Protein AF-A0A4R2PNT0-F1 (afdb_monomer_lite)

Secondary structure (DSSP, 8-state):
--------PPEEEEETTEEEEE-TTS-EEEE-HHHHHHHHHHHHHHHHHHHHHHHHHHHH--

pLDDT: me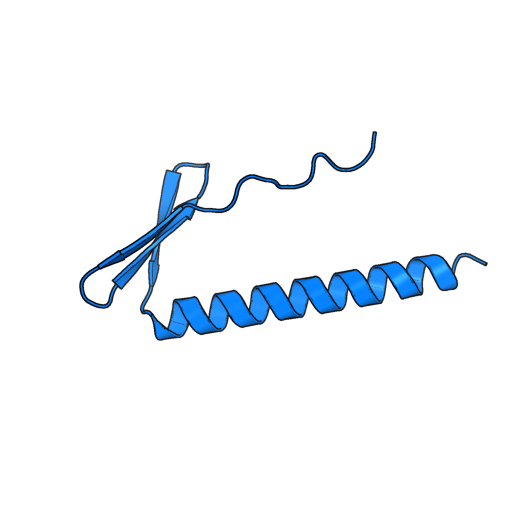an 76.33, std 18.12, range [36.88, 95.0]

Sequence (62 aa):
MEADTCAVSPRVFADKGVVRIESRSGMAFRVTPDVAIRMSQDLIRGAAQAAGQGRLDSLLDL

Foldseek 3Di:
DDDPDPPDAWDWDDDDQWIWTADPVRDIDIDGPVVVVVVVVVVVVVVVVVVVVVVVVVVVVD

Structure (mmCIF, N/CA/C/O backbone):
data_AF-A0A4R2PNT0-F1
#
_entry.id   AF-A0A4R2PNT0-F1
#
loop_
_atom_site.group_PDB
_atom_site.id
_atom_site.type_symbol
_atom_site.label_atom_id
_atom_site.label_alt_id
_atom_site.label_comp_id
_atom_site.label_asym_id
_atom_site.label_entity_id
_atom_site.label_seq_id
_atom_site.pdbx_PDB_ins_code
_atom_site.Cartn_x
_atom_site.Cartn_y
_atom_site.Cartn_z
_atom_site.occupancy
_atom_site.B_iso_or_equiv
_atom_site.auth_seq_id
_atom_site.auth_comp_id
_atom_site.auth_asym_id
_atom_site.auth_atom_id
_atom_site.pdbx_PDB_model_num
ATOM 1 N N . MET A 1 1 ? 9.493 3.396 -29.259 1.00 40.47 1 MET A N 1
ATOM 2 C CA . MET A 1 1 ? 8.178 3.408 -28.587 1.00 40.47 1 MET A CA 1
ATOM 3 C C . MET A 1 1 ? 8.498 3.349 -27.104 1.00 40.47 1 MET A C 1
ATOM 5 O O . MET A 1 1 ? 8.661 2.267 -26.564 1.00 40.47 1 MET A O 1
ATOM 9 N N . GLU A 1 2 ? 8.825 4.499 -26.515 1.00 36.88 2 GLU A N 1
ATOM 10 C CA . GLU A 1 2 ? 9.371 4.568 -25.155 1.00 36.88 2 GLU A CA 1
ATOM 11 C C . GLU A 1 2 ? 8.264 4.833 -24.143 1.00 36.88 2 GLU A C 1
ATOM 13 O O . GLU A 1 2 ? 7.447 5.728 -24.339 1.00 36.88 2 GLU A O 1
ATOM 18 N N . ALA A 1 3 ? 8.270 3.990 -23.109 1.00 43.28 3 ALA A N 1
ATOM 19 C CA . ALA A 1 3 ? 7.556 4.077 -21.845 1.00 43.28 3 ALA A CA 1
ATOM 20 C C . ALA A 1 3 ? 6.271 4.920 -21.865 1.00 43.28 3 ALA A C 1
ATOM 22 O O . ALA A 1 3 ? 6.256 6.077 -21.435 1.00 43.28 3 ALA A O 1
ATOM 23 N N . ASP A 1 4 ? 5.158 4.262 -22.211 1.00 41.19 4 ASP A N 1
ATOM 24 C CA . ASP A 1 4 ? 3.881 4.530 -21.547 1.00 41.19 4 ASP A CA 1
ATOM 25 C C . ASP A 1 4 ? 4.114 4.310 -20.051 1.00 41.19 4 ASP A C 1
ATOM 27 O O . ASP A 1 4 ? 4.020 3.215 -19.491 1.00 41.19 4 ASP A O 1
ATOM 31 N N . THR A 1 5 ? 4.583 5.388 -19.440 1.00 45.50 5 THR A N 1
ATOM 32 C CA . THR A 1 5 ? 4.920 5.494 -18.040 1.00 45.50 5 THR A CA 1
ATOM 33 C C . THR A 1 5 ? 3.666 5.073 -17.302 1.00 45.50 5 THR A C 1
ATOM 35 O O . THR A 1 5 ? 2.575 5.543 -17.620 1.00 45.50 5 THR A O 1
ATOM 38 N N . CYS A 1 6 ? 3.808 4.140 -16.367 1.00 49.06 6 CYS A N 1
ATOM 39 C CA . CYS A 1 6 ? 2.745 3.648 -15.503 1.00 49.06 6 CYS A CA 1
ATOM 40 C C . CYS A 1 6 ? 2.167 4.823 -14.682 1.00 49.06 6 CYS A C 1
ATOM 42 O O . CYS A 1 6 ? 2.509 5.023 -13.524 1.00 49.06 6 CYS A O 1
ATOM 44 N N . ALA A 1 7 ? 1.347 5.667 -15.309 1.00 49.41 7 ALA A N 1
ATOM 45 C CA . ALA A 1 7 ? 0.897 6.958 -14.794 1.00 49.41 7 ALA A CA 1
ATOM 46 C C . ALA A 1 7 ? -0.430 6.846 -14.034 1.00 49.41 7 ALA A C 1
ATOM 48 O O . ALA A 1 7 ? -1.115 7.841 -13.809 1.00 49.41 7 ALA A O 1
ATOM 49 N N . VAL A 1 8 ? -0.829 5.630 -13.652 1.00 57.09 8 VAL A N 1
ATOM 50 C CA . VAL A 1 8 ? -2.092 5.397 -12.951 1.00 57.09 8 VAL A CA 1
ATOM 51 C C . VAL A 1 8 ? -1.799 4.772 -11.596 1.00 57.09 8 VAL A C 1
ATOM 53 O O . VAL A 1 8 ? -1.731 3.553 -11.449 1.00 57.09 8 VAL A O 1
ATOM 56 N N . SER A 1 9 ? -1.613 5.640 -10.604 1.00 68.94 9 SER A N 1
ATOM 57 C CA . SER A 1 9 ? -1.422 5.257 -9.206 1.00 68.94 9 SER A CA 1
ATOM 58 C C . SER A 1 9 ? -2.651 4.511 -8.661 1.00 68.94 9 SER A C 1
ATOM 60 O O . SER A 1 9 ? -3.786 4.881 -8.984 1.00 68.94 9 SER A O 1
ATOM 62 N N . PRO A 1 10 ? -2.465 3.478 -7.818 1.00 79.75 10 PRO A N 1
ATOM 63 C CA . PRO A 1 10 ? -3.574 2.799 -7.153 1.00 79.75 10 PRO A CA 1
ATOM 64 C C . PRO A 1 10 ? -4.361 3.776 -6.272 1.00 79.75 10 PRO A C 1
ATOM 66 O O . PRO A 1 10 ? -3.805 4.732 -5.724 1.00 79.75 10 PRO A O 1
ATOM 69 N N . ARG A 1 11 ? -5.666 3.533 -6.107 1.00 86.81 11 ARG A N 1
ATOM 70 C CA . ARG A 1 11 ? -6.501 4.367 -5.232 1.00 86.81 11 ARG A CA 1
ATOM 71 C C . ARG A 1 11 ? -6.299 3.924 -3.791 1.00 86.81 11 ARG A C 1
ATOM 73 O O . ARG A 1 11 ? -6.498 2.753 -3.473 1.00 86.81 11 ARG A O 1
ATOM 80 N N . VAL A 1 12 ? -5.932 4.858 -2.920 1.00 87.31 12 VAL A N 1
ATOM 81 C CA . VAL A 1 12 ? -5.694 4.586 -1.499 1.00 87.31 12 VAL A CA 1
ATOM 82 C C . VAL A 1 12 ? -6.717 5.337 -0.658 1.00 87.31 12 VAL A C 1
ATOM 84 O O . VAL A 1 12 ? -6.903 6.541 -0.817 1.00 87.31 12 VAL A O 1
ATOM 87 N N . PHE A 1 13 ? -7.374 4.616 0.244 1.00 91.06 13 PHE A N 1
ATOM 88 C CA . PHE A 1 13 ? -8.322 5.159 1.212 1.00 91.06 13 PHE A CA 1
ATOM 89 C C . PHE A 1 13 ? -7.876 4.754 2.613 1.00 91.06 13 PHE A C 1
ATOM 91 O O . PHE A 1 13 ? -7.521 3.596 2.820 1.00 91.06 13 PHE A O 1
ATOM 98 N N . ALA A 1 14 ? -7.933 5.665 3.577 1.00 90.81 14 ALA A N 1
ATOM 99 C CA . ALA A 1 14 ? -7.671 5.358 4.978 1.00 90.81 14 ALA A CA 1
ATOM 100 C C . ALA A 1 14 ? -8.894 5.742 5.811 1.00 90.81 14 ALA A C 1
ATOM 102 O O . ALA A 1 14 ? -9.323 6.893 5.776 1.00 90.81 14 ALA A O 1
ATOM 103 N N . ASP A 1 15 ? -9.456 4.779 6.539 1.00 89.50 15 ASP A N 1
ATOM 104 C CA . ASP A 1 15 ? -10.557 5.013 7.473 1.00 89.50 15 ASP A CA 1
ATOM 105 C C . ASP A 1 15 ? -10.425 4.089 8.688 1.00 89.50 15 ASP A C 1
ATOM 107 O O . ASP A 1 15 ? -10.112 2.906 8.545 1.00 89.50 15 ASP A O 1
ATOM 111 N N . LYS A 1 16 ? -10.646 4.637 9.890 1.00 87.19 16 LYS A N 1
ATOM 112 C CA . LYS A 1 16 ? -10.685 3.902 11.174 1.00 87.19 16 LYS A CA 1
ATOM 113 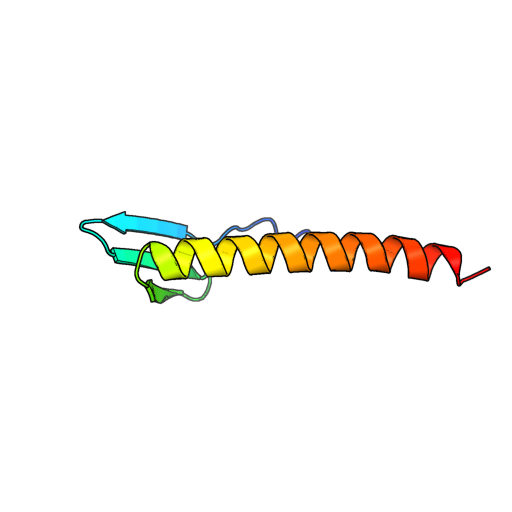C C . LYS A 1 16 ? -9.565 2.862 11.368 1.00 87.19 16 LYS A C 1
ATOM 115 O O . LYS A 1 16 ? -9.813 1.742 11.801 1.00 87.19 16 LYS A O 1
ATOM 120 N N . GLY A 1 17 ? -8.321 3.225 11.051 1.00 90.00 17 GLY A N 1
ATOM 121 C CA . GLY A 1 17 ? -7.165 2.340 11.249 1.00 90.00 17 GLY A CA 1
ATOM 122 C C . GLY A 1 17 ? -7.045 1.207 10.224 1.00 90.00 17 GLY A C 1
ATOM 123 O O . GLY A 1 17 ? -6.278 0.273 10.442 1.00 90.00 17 GLY A O 1
ATOM 124 N N . VAL A 1 18 ? -7.764 1.291 9.104 1.00 92.81 18 VAL A N 1
ATOM 125 C CA . VAL A 1 18 ? -7.626 0.392 7.956 1.00 92.81 18 VAL A CA 1
ATOM 126 C C . VAL A 1 18 ? -7.286 1.213 6.721 1.00 92.81 18 VAL A C 1
ATOM 128 O O . VAL A 1 18 ? -7.935 2.215 6.418 1.00 92.81 18 VAL A O 1
ATOM 131 N N . VAL A 1 19 ? -6.277 0.765 5.980 1.00 94.19 19 VAL A N 1
ATOM 132 C CA . VAL A 1 19 ? -5.922 1.308 4.671 1.00 94.19 19 VAL A CA 1
ATOM 133 C C . VAL A 1 19 ? -6.429 0.350 3.603 1.00 94.19 19 VAL A C 1
ATOM 135 O O . VAL A 1 19 ? -6.083 -0.831 3.592 1.00 94.19 19 VAL A O 1
ATOM 138 N N . ARG A 1 20 ? -7.274 0.850 2.704 1.00 93.88 20 ARG A N 1
ATOM 139 C CA . ARG A 1 20 ? -7.763 0.126 1.534 1.00 93.88 20 ARG A CA 1
ATOM 140 C C . ARG A 1 20 ? -7.012 0.600 0.297 1.00 93.88 20 ARG A C 1
ATOM 142 O O . ARG A 1 20 ? -7.074 1.779 -0.038 1.00 93.88 20 ARG A O 1
ATOM 149 N N . ILE A 1 21 ? -6.354 -0.328 -0.385 1.00 90.56 21 ILE A N 1
ATOM 150 C CA . ILE A 1 21 ? -5.621 -0.091 -1.630 1.00 90.56 21 ILE A CA 1
ATOM 151 C C . ILE A 1 21 ? -6.383 -0.797 -2.745 1.00 90.56 21 ILE A C 1
ATOM 153 O O . ILE A 1 21 ? -6.560 -2.012 -2.689 1.00 90.56 21 ILE A O 1
ATOM 157 N N . GLU A 1 22 ? -6.855 -0.047 -3.732 1.00 90.50 22 GLU A N 1
ATOM 158 C CA . GLU A 1 22 ? -7.628 -0.559 -4.860 1.00 90.50 22 GLU A CA 1
ATOM 159 C C . GLU A 1 22 ? -6.812 -0.432 -6.149 1.00 90.50 22 GLU A C 1
ATOM 161 O O . GLU A 1 22 ? -6.390 0.662 -6.547 1.00 90.50 22 GLU A O 1
ATOM 166 N N . SER A 1 23 ? -6.554 -1.577 -6.777 1.00 83.81 23 SER A N 1
ATOM 167 C CA . SER A 1 23 ? -5.889 -1.666 -8.069 1.00 83.81 23 SER A CA 1
ATOM 168 C C . SER A 1 23 ? -6.847 -1.277 -9.195 1.00 83.81 23 SER A C 1
ATOM 170 O O . SER A 1 23 ? -8.070 -1.278 -9.053 1.00 83.81 23 SER A O 1
ATOM 172 N N . ARG A 1 24 ? -6.284 -1.035 -10.379 1.00 79.75 24 ARG A N 1
ATOM 173 C CA . ARG A 1 24 ? -7.068 -0.761 -11.588 1.00 79.75 24 ARG A CA 1
ATOM 174 C C . ARG A 1 24 ? -7.971 -1.927 -12.008 1.00 79.75 24 ARG A C 1
ATOM 176 O O . ARG A 1 24 ? -9.008 -1.689 -12.614 1.00 79.75 24 ARG A O 1
ATOM 183 N N . SER A 1 25 ? -7.593 -3.168 -11.699 1.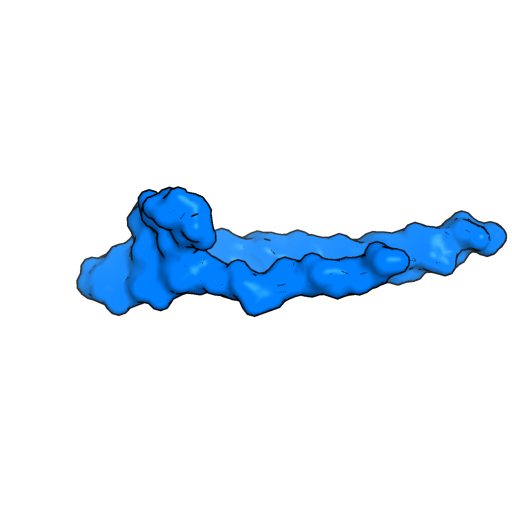00 84.00 25 SER A N 1
ATOM 184 C CA . SER A 1 25 ? -8.405 -4.353 -12.010 1.00 84.00 25 SER A CA 1
ATOM 185 C C . SER A 1 25 ? -9.592 -4.534 -11.058 1.00 84.00 25 SER A C 1
ATOM 187 O O . SER A 1 25 ? -10.312 -5.521 -11.171 1.00 84.00 25 SER A O 1
ATOM 189 N N . GLY A 1 26 ? -9.792 -3.606 -10.114 1.00 82.56 26 GLY A N 1
ATOM 190 C CA . GLY A 1 26 ? -10.820 -3.703 -9.080 1.00 82.56 26 GLY A CA 1
ATOM 191 C C . GLY A 1 26 ? -10.422 -4.615 -7.920 1.00 82.56 26 GLY A C 1
ATOM 192 O O . GLY A 1 26 ? -11.243 -4.876 -7.041 1.00 82.56 26 GLY A O 1
ATOM 193 N N . MET A 1 27 ? -9.173 -5.100 -7.875 1.00 86.06 27 MET A N 1
ATOM 194 C CA . MET A 1 27 ? -8.688 -5.825 -6.702 1.00 86.06 27 MET A CA 1
ATOM 195 C C . MET A 1 27 ? -8.472 -4.841 -5.562 1.00 86.06 27 MET A C 1
ATOM 197 O O . MET A 1 27 ? -7.737 -3.866 -5.703 1.00 86.06 27 MET A O 1
ATOM 201 N N . ALA A 1 28 ? -9.085 -5.118 -4.418 1.00 88.62 28 ALA A N 1
ATOM 202 C CA . ALA A 1 28 ? -8.938 -4.305 -3.226 1.00 88.62 28 ALA A CA 1
ATOM 203 C C . ALA A 1 28 ? -8.254 -5.103 -2.118 1.00 88.62 28 ALA A C 1
ATOM 205 O O . ALA A 1 28 ? -8.672 -6.211 -1.779 1.00 88.62 28 ALA A O 1
ATOM 206 N N . PHE A 1 29 ? -7.243 -4.497 -1.510 1.00 88.69 29 PHE A N 1
ATOM 207 C CA . PHE A 1 29 ? -6.534 -5.029 -0.355 1.00 88.69 29 PHE A CA 1
ATOM 208 C C . PHE A 1 29 ? -6.822 -4.142 0.846 1.00 88.69 29 PHE A C 1
ATOM 210 O O . PHE A 1 29 ? -6.860 -2.917 0.726 1.00 88.69 29 PHE A O 1
ATOM 217 N N . ARG A 1 30 ? -7.036 -4.756 2.009 1.00 93.56 30 ARG A N 1
ATOM 218 C CA . ARG A 1 30 ? -7.144 -4.052 3.288 1.00 93.56 30 ARG A CA 1
ATOM 219 C C . ARG A 1 30 ? -5.925 -4.396 4.118 1.00 93.56 30 ARG A C 1
ATOM 221 O O . ARG A 1 30 ? -5.657 -5.570 4.350 1.00 93.56 30 ARG A O 1
ATOM 228 N N . VAL A 1 31 ? -5.209 -3.376 4.556 1.00 92.81 31 VAL A N 1
ATOM 229 C CA . VAL A 1 31 ? -3.998 -3.512 5.361 1.00 92.81 31 VAL A CA 1
ATOM 230 C C . VAL A 1 31 ? -4.057 -2.550 6.540 1.00 92.81 31 VAL A C 1
ATOM 232 O O . VAL A 1 31 ? -4.832 -1.591 6.545 1.00 92.81 31 VAL A O 1
ATOM 235 N N . THR A 1 32 ? -3.247 -2.805 7.561 1.00 95.00 32 THR A N 1
ATOM 236 C CA . THR A 1 32 ? -3.055 -1.838 8.642 1.00 95.00 32 THR A CA 1
ATOM 237 C C . THR A 1 32 ? -2.178 -0.672 8.158 1.00 95.00 32 THR A C 1
ATOM 239 O O . THR A 1 32 ? -1.427 -0.828 7.189 1.00 95.00 32 THR A O 1
ATOM 242 N N . PRO A 1 33 ? -2.229 0.498 8.821 1.00 92.19 33 PRO A N 1
ATOM 243 C CA . PRO A 1 33 ? -1.387 1.640 8.479 1.00 92.19 33 PRO A CA 1
ATOM 244 C C . PRO A 1 33 ? 0.109 1.310 8.487 1.00 92.19 33 PRO A C 1
ATOM 246 O O . PRO A 1 33 ? 0.822 1.725 7.581 1.00 92.19 33 PRO A O 1
ATOM 249 N N . ASP A 1 34 ? 0.571 0.512 9.454 1.00 94.12 34 ASP A N 1
ATOM 250 C CA . ASP A 1 34 ? 1.977 0.093 9.546 1.00 94.12 34 ASP A CA 1
ATOM 251 C C . ASP A 1 34 ? 2.418 -0.707 8.311 1.00 94.12 34 ASP A C 1
ATOM 253 O O . ASP A 1 34 ? 3.435 -0.405 7.685 1.00 94.12 34 ASP A O 1
ATOM 257 N N . VAL A 1 35 ? 1.589 -1.666 7.886 1.00 93.12 35 VAL A N 1
ATOM 258 C CA . VAL A 1 35 ? 1.855 -2.464 6.685 1.00 93.12 35 VAL A CA 1
ATOM 259 C C . VAL A 1 35 ? 1.861 -1.579 5.436 1.00 93.12 35 VAL A C 1
ATOM 261 O O . VAL A 1 35 ? 2.760 -1.713 4.610 1.00 93.12 35 VAL A O 1
ATOM 264 N N . ALA A 1 36 ? 0.926 -0.630 5.312 1.00 91.00 36 ALA A N 1
ATOM 265 C CA . ALA A 1 36 ? 0.900 0.308 4.186 1.00 91.00 36 ALA A CA 1
ATOM 266 C C . ALA A 1 36 ? 2.164 1.187 4.113 1.00 91.00 36 ALA A C 1
ATOM 268 O O . ALA A 1 36 ? 2.696 1.416 3.022 1.00 91.00 36 ALA A O 1
ATOM 269 N N . ILE A 1 37 ? 2.670 1.650 5.262 1.00 90.50 37 ILE A N 1
ATOM 270 C CA . ILE A 1 37 ? 3.906 2.442 5.346 1.00 90.50 37 ILE A CA 1
ATOM 271 C C . ILE A 1 37 ? 5.102 1.598 4.905 1.00 90.50 37 ILE A C 1
ATOM 273 O O . ILE A 1 37 ? 5.866 2.033 4.041 1.00 90.50 37 ILE A O 1
ATOM 277 N N . ARG A 1 38 ? 5.239 0.380 5.443 1.00 93.44 38 ARG A N 1
ATOM 278 C CA . ARG A 1 38 ? 6.338 -0.532 5.090 1.00 93.44 38 ARG A CA 1
ATOM 279 C C . ARG A 1 38 ? 6.334 -0.874 3.601 1.00 93.44 38 ARG A C 1
ATOM 281 O O . ARG A 1 38 ? 7.357 -0.715 2.945 1.00 93.44 38 ARG A O 1
ATOM 288 N N . MET A 1 39 ? 5.172 -1.227 3.045 1.00 89.44 39 MET A N 1
ATOM 289 C CA . MET A 1 39 ? 5.022 -1.478 1.606 1.00 89.44 39 MET A CA 1
ATOM 290 C C . MET A 1 39 ? 5.431 -0.264 0.763 1.00 89.44 39 MET A C 1
ATOM 292 O O . MET A 1 39 ? 6.110 -0.416 -0.249 1.00 89.44 39 MET A O 1
ATOM 296 N N . SER A 1 40 ? 5.055 0.948 1.182 1.00 86.94 40 SER A N 1
ATOM 297 C CA . SER A 1 40 ? 5.437 2.174 0.470 1.00 86.94 40 SER A CA 1
ATOM 298 C C . SER A 1 40 ? 6.953 2.396 0.495 1.00 86.94 40 SER A C 1
ATOM 300 O O . SER A 1 40 ? 7.540 2.746 -0.527 1.00 86.94 40 SER A O 1
ATOM 302 N N . GLN A 1 41 ? 7.606 2.159 1.635 1.00 89.94 41 GLN A N 1
ATOM 303 C CA . GLN A 1 41 ? 9.061 2.281 1.763 1.00 89.94 41 GLN A CA 1
ATOM 304 C C . GLN A 1 41 ? 9.802 1.267 0.887 1.00 89.94 41 GLN A C 1
ATOM 306 O O . GLN A 1 41 ? 10.773 1.636 0.224 1.00 89.94 41 GLN A O 1
ATOM 311 N N . ASP A 1 42 ? 9.331 0.020 0.855 1.00 90.38 42 ASP A N 1
ATOM 312 C CA . ASP A 1 42 ? 9.921 -1.036 0.030 1.00 90.38 42 ASP A CA 1
ATOM 313 C C . ASP A 1 42 ? 9.795 -0.708 -1.463 1.00 90.38 42 ASP A C 1
ATOM 315 O O . ASP A 1 42 ? 10.766 -0.852 -2.208 1.00 90.38 42 ASP A O 1
ATOM 319 N N . LEU A 1 43 ? 8.645 -0.177 -1.896 1.00 85.94 43 LEU A N 1
ATOM 320 C CA . LEU A 1 43 ? 8.439 0.270 -3.277 1.00 85.94 43 LEU A CA 1
ATOM 321 C C . LEU A 1 43 ? 9.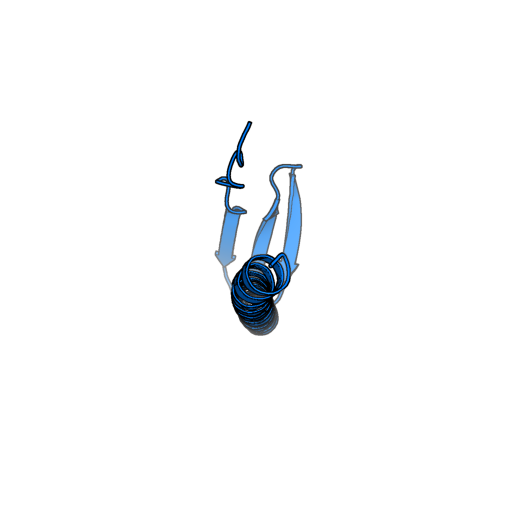372 1.425 -3.659 1.00 85.94 43 LEU A C 1
ATOM 323 O O . LEU A 1 43 ? 10.005 1.371 -4.712 1.00 85.94 43 LEU A O 1
ATOM 327 N N . ILE A 1 44 ? 9.495 2.448 -2.807 1.00 85.56 44 ILE A N 1
ATOM 328 C CA . ILE A 1 44 ? 10.395 3.587 -3.055 1.00 85.56 44 ILE A CA 1
ATOM 329 C C . ILE A 1 44 ? 11.849 3.113 -3.124 1.00 85.56 44 ILE A C 1
ATOM 331 O O . ILE A 1 44 ? 12.592 3.522 -4.017 1.00 85.56 44 ILE A O 1
ATOM 335 N N . ARG A 1 45 ? 12.260 2.226 -2.210 1.00 87.06 45 ARG A N 1
ATOM 336 C CA . ARG A 1 45 ? 13.615 1.665 -2.193 1.00 87.06 45 ARG A CA 1
ATOM 337 C C . ARG A 1 45 ? 13.893 0.838 -3.445 1.00 87.06 45 ARG A C 1
ATOM 339 O O . ARG A 1 45 ? 14.942 1.020 -4.057 1.00 87.06 45 ARG A O 1
ATOM 346 N N . GLY A 1 46 ? 12.956 -0.021 -3.843 1.00 86.31 46 GLY A N 1
ATOM 347 C CA . GLY A 1 46 ? 13.059 -0.813 -5.068 1.00 86.31 46 GLY A CA 1
ATOM 348 C C . GLY A 1 46 ? 13.154 0.067 -6.315 1.00 86.31 46 GLY A C 1
ATOM 349 O O . GLY A 1 46 ? 14.019 -0.161 -7.157 1.00 86.31 46 GLY A O 1
ATOM 350 N N . ALA A 1 47 ? 12.341 1.124 -6.400 1.00 81.69 47 ALA A N 1
ATOM 351 C CA . ALA A 1 47 ? 12.401 2.089 -7.497 1.00 81.69 47 ALA A CA 1
ATOM 352 C C . ALA A 1 47 ? 13.745 2.838 -7.542 1.00 81.69 47 ALA A C 1
ATOM 354 O O . ALA A 1 47 ? 14.341 2.966 -8.610 1.00 81.69 47 ALA A O 1
ATOM 355 N N . ALA A 1 48 ? 14.258 3.285 -6.392 1.00 79.94 48 ALA A N 1
ATOM 356 C CA . ALA A 1 48 ? 15.567 3.932 -6.303 1.00 79.94 48 ALA A CA 1
ATOM 357 C C . ALA A 1 48 ? 16.710 2.985 -6.710 1.00 79.94 48 ALA 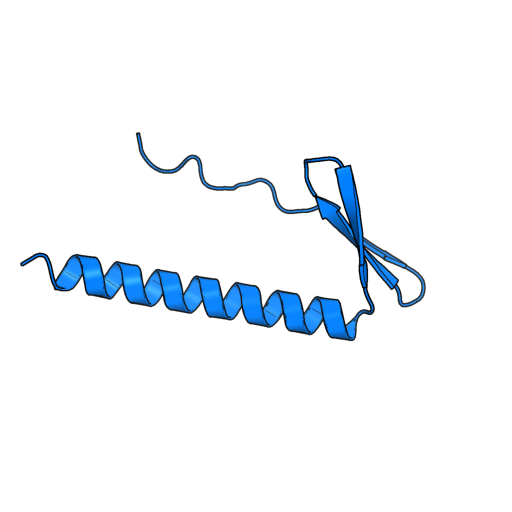A C 1
ATOM 359 O O . ALA A 1 48 ? 17.626 3.396 -7.422 1.00 79.94 48 ALA A O 1
ATOM 360 N N . GLN A 1 49 ? 16.643 1.713 -6.305 1.00 85.38 49 GLN A N 1
ATOM 361 C CA . GLN A 1 49 ? 17.615 0.695 -6.701 1.00 85.38 49 GLN A CA 1
ATOM 362 C C . GLN A 1 49 ? 17.566 0.423 -8.208 1.00 85.38 49 GLN A C 1
ATOM 364 O O . GLN A 1 49 ? 18.616 0.419 -8.845 1.00 85.38 49 GLN A O 1
ATOM 369 N N . ALA A 1 50 ? 16.376 0.258 -8.790 1.00 80.88 50 ALA A N 1
ATOM 370 C CA . ALA A 1 50 ? 16.209 0.064 -10.230 1.00 80.88 50 ALA A CA 1
ATOM 371 C C . ALA A 1 50 ? 16.719 1.273 -11.035 1.00 80.88 50 ALA A C 1
ATOM 373 O O . ALA A 1 50 ? 17.399 1.101 -12.043 1.00 80.88 50 ALA A O 1
ATOM 374 N N . ALA A 1 51 ? 16.475 2.498 -10.557 1.00 74.44 51 ALA A N 1
ATOM 375 C CA . ALA A 1 51 ? 17.026 3.710 -11.163 1.00 74.44 51 ALA A CA 1
ATOM 376 C C . ALA A 1 51 ? 18.565 3.769 -11.071 1.00 74.44 51 ALA A C 1
ATOM 378 O O . ALA A 1 51 ? 19.229 4.226 -12.001 1.00 74.44 51 ALA A O 1
ATOM 379 N N . GLY A 1 52 ? 19.144 3.279 -9.970 1.00 73.81 52 GLY A N 1
ATOM 380 C CA . GLY A 1 52 ? 20.593 3.129 -9.815 1.00 73.81 52 GLY A CA 1
ATOM 381 C C . GLY A 1 52 ? 21.193 2.038 -10.710 1.00 73.81 52 GLY A C 1
ATOM 382 O O . GLY A 1 52 ? 22.290 2.222 -11.233 1.00 73.81 52 GLY A O 1
ATOM 383 N N . GLN A 1 53 ? 20.471 0.935 -10.930 1.00 59.47 53 GLN A N 1
ATOM 384 C CA . GLN A 1 53 ? 20.882 -0.159 -11.817 1.00 59.47 53 GLN A CA 1
ATOM 385 C C . GLN A 1 53 ? 20.786 0.221 -13.296 1.00 59.47 53 GLN A C 1
ATOM 387 O O . GLN A 1 53 ? 21.735 -0.028 -14.028 1.00 59.47 53 GLN A O 1
ATOM 392 N N . GLY A 1 54 ? 19.731 0.924 -13.723 1.00 57.12 54 GLY A N 1
ATOM 393 C CA . GLY A 1 54 ? 19.631 1.426 -15.100 1.00 57.12 54 GLY A CA 1
ATOM 394 C C . GLY A 1 54 ? 20.766 2.389 -15.472 1.00 57.12 54 GLY A C 1
ATOM 395 O O . GLY A 1 54 ? 21.186 2.458 -16.624 1.00 57.12 54 GLY A O 1
ATOM 396 N N . ARG A 1 55 ? 21.327 3.091 -14.480 1.00 53.28 55 ARG A N 1
ATOM 397 C CA . ARG A 1 55 ? 22.507 3.944 -14.654 1.00 53.28 55 ARG A CA 1
ATOM 398 C C . ARG A 1 55 ? 23.820 3.153 -14.746 1.00 53.28 55 ARG A C 1
ATOM 400 O O . ARG A 1 55 ? 24.760 3.654 -15.352 1.00 53.28 55 ARG A O 1
ATOM 407 N N . LEU A 1 56 ? 23.896 1.958 -14.158 1.00 52.03 56 LEU A N 1
ATOM 408 C CA . LEU A 1 56 ? 25.051 1.058 -14.266 1.00 52.03 56 LEU A CA 1
ATOM 409 C C . LEU A 1 56 ? 25.022 0.245 -15.566 1.00 52.03 56 LEU A C 1
ATOM 411 O O . LEU A 1 56 ? 26.051 0.180 -16.226 1.00 52.03 56 LEU A O 1
ATOM 415 N N . ASP A 1 57 ? 23.867 -0.286 -15.977 1.00 53.16 57 ASP A N 1
ATOM 416 C CA . ASP A 1 57 ? 23.726 -0.994 -17.262 1.00 53.16 57 ASP A CA 1
ATOM 417 C C . ASP A 1 57 ? 2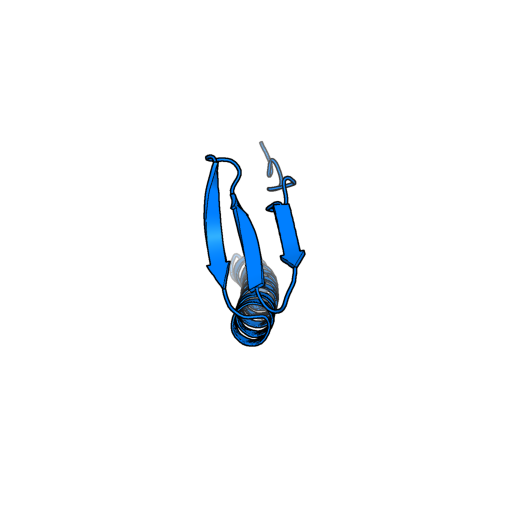4.076 -0.072 -18.439 1.00 53.16 57 ASP A C 1
ATOM 419 O O . ASP A 1 57 ? 24.862 -0.443 -19.303 1.00 53.16 57 ASP A O 1
ATOM 423 N N . SER A 1 58 ? 23.618 1.187 -18.414 1.00 53.34 58 SER A N 1
ATOM 424 C CA . SER A 1 58 ? 23.989 2.188 -19.428 1.00 53.34 58 SER A CA 1
ATOM 425 C C . SER A 1 58 ? 25.476 2.584 -19.415 1.00 53.34 58 SER A C 1
ATOM 427 O O . SER A 1 58 ? 25.934 3.199 -20.376 1.00 53.34 58 SER A O 1
ATOM 429 N N . LEU A 1 59 ? 26.217 2.307 -18.336 1.00 50.00 59 LEU A N 1
ATOM 430 C CA . LEU A 1 59 ? 27.657 2.581 -18.233 1.00 50.00 59 LEU A CA 1
ATOM 431 C C . LEU A 1 59 ? 28.522 1.375 -18.621 1.00 50.00 59 LEU A C 1
ATOM 433 O O . LEU A 1 59 ? 29.695 1.563 -18.928 1.00 50.00 59 LEU A O 1
ATOM 437 N N . LEU A 1 60 ? 27.967 0.162 -18.573 1.00 54.97 60 LEU A N 1
ATOM 438 C CA . LEU A 1 60 ? 28.665 -1.091 -18.871 1.00 54.97 60 LEU A CA 1
ATOM 439 C C . LEU A 1 60 ? 28.471 -1.563 -20.324 1.00 54.97 60 LEU A C 1
ATOM 441 O O . LEU A 1 60 ? 29.116 -2.524 -20.726 1.00 54.97 60 LEU A O 1
ATOM 445 N N . ASP A 1 61 ? 27.637 -0.873 -21.106 1.00 51.47 61 ASP A N 1
ATOM 446 C CA . ASP A 1 61 ? 27.427 -1.086 -22.549 1.00 51.47 61 ASP A CA 1
ATOM 447 C C . ASP A 1 61 ? 28.463 -0.332 -23.431 1.00 51.47 61 ASP A C 1
ATOM 449 O O . ASP A 1 61 ? 28.177 0.047 -24.569 1.00 51.47 61 ASP A O 1
ATOM 453 N N . LEU A 1 62 ? 29.666 -0.076 -22.891 1.00 44.28 62 LEU A N 1
ATOM 454 C CA . LEU A 1 62 ? 30.797 0.606 -23.548 1.00 44.28 62 LEU A CA 1
ATOM 455 C C . LEU A 1 62 ? 31.986 -0.334 -23.778 1.00 44.28 62 LEU A C 1
ATOM 457 O O . LEU A 1 62 ? 32.458 -0.941 -22.790 1.00 44.28 62 LEU A O 1
#

Radius of gyration: 15.99 Å; chains: 1; bounding box: 42×13×40 Å